Protein AF-A0A5K1CM83-F1 (afdb_monomer)

pLDDT: mean 82.41, std 20.96, range [37.69, 97.06]

Secondary structure (DSSP, 8-state):
-EEEEEETTEEEEEEEESPPSS-----------TTSPPP------SSS-TT--S--TTPPPPPPGGGSPP--------SS--------------

Organism: NCBI:txid210225

Structure (mmCIF, N/CA/C/O backbone):
data_AF-A0A5K1CM83-F1
#
_entry.id   AF-A0A5K1CM83-F1
#
loop_
_atom_site.group_PDB
_atom_site.id
_atom_site.type_symbol
_atom_site.label_atom_id
_atom_site.label_alt_id
_atom_site.label_comp_id
_atom_site.label_asym_id
_atom_site.label_entity_id
_atom_site.label_seq_id
_atom_site.pdbx_PDB_ins_code
_atom_site.Cartn_x
_atom_site.Cartn_y
_atom_site.Cartn_z
_atom_site.occupancy
_atom_site.B_iso_or_equiv
_atom_site.auth_seq_id
_atom_site.auth_comp_id
_atom_site.auth_asym_id
_atom_site.auth_atom_id
_atom_site.pdbx_PDB_model_num
ATOM 1 N N . SER A 1 1 ? -0.918 6.449 16.117 1.00 89.19 1 SER A N 1
ATOM 2 C CA . SER A 1 1 ? -1.200 6.053 14.716 1.00 89.19 1 SER A CA 1
ATOM 3 C C . SER A 1 1 ? -0.215 4.963 14.325 1.00 89.19 1 SER A C 1
ATOM 5 O O . SER A 1 1 ? 0.852 4.906 14.925 1.00 89.19 1 SER A O 1
ATOM 7 N N . GLN A 1 2 ? -0.553 4.073 13.389 1.00 94.25 2 GLN A N 1
ATOM 8 C CA . GLN A 1 2 ? 0.365 3.010 12.967 1.00 94.25 2 GLN A CA 1
ATOM 9 C C . GLN A 1 2 ? 0.164 2.618 11.503 1.00 94.25 2 GLN A C 1
ATOM 11 O O . GLN A 1 2 ? -0.932 2.789 10.969 1.00 94.25 2 GLN A O 1
ATOM 16 N N . ILE A 1 3 ? 1.199 2.046 10.888 1.00 95.44 3 ILE A N 1
ATOM 17 C CA . ILE A 1 3 ? 1.130 1.354 9.593 1.00 95.44 3 ILE A CA 1
ATOM 18 C C . ILE A 1 3 ? 1.494 -0.106 9.840 1.00 95.44 3 ILE A C 1
ATOM 20 O O . ILE A 1 3 ? 2.585 -0.393 10.324 1.00 95.44 3 ILE A O 1
ATOM 24 N N . SER A 1 4 ? 0.590 -1.025 9.506 1.00 95.00 4 SER A N 1
ATOM 25 C CA . SER A 1 4 ? 0.853 -2.471 9.476 1.00 95.00 4 SER A CA 1
ATOM 26 C C . SER A 1 4 ? 0.808 -2.965 8.037 1.00 95.00 4 SER A C 1
ATOM 28 O O . SER A 1 4 ? 0.130 -2.361 7.204 1.00 95.00 4 SER A O 1
ATOM 30 N N . PHE A 1 5 ? 1.520 -4.047 7.732 1.00 96.06 5 PHE A N 1
ATOM 31 C CA . PHE A 1 5 ? 1.565 -4.595 6.377 1.00 96.06 5 PHE A CA 1
ATOM 32 C C . PHE A 1 5 ? 1.261 -6.090 6.361 1.00 96.06 5 PHE A C 1
ATOM 34 O O . PHE A 1 5 ? 1.496 -6.816 7.328 1.00 96.06 5 PHE A O 1
ATOM 41 N N . PHE A 1 6 ? 0.715 -6.540 5.236 1.00 96.94 6 PHE A N 1
ATOM 42 C CA . PHE A 1 6 ? 0.223 -7.896 5.047 1.00 96.94 6 PHE A CA 1
ATOM 43 C C . PHE A 1 6 ? 0.880 -8.510 3.816 1.00 96.94 6 PHE A C 1
ATOM 45 O O . PHE A 1 6 ? 1.084 -7.835 2.806 1.00 96.94 6 PHE A O 1
ATOM 52 N N . ARG A 1 7 ? 1.183 -9.805 3.887 1.00 97.06 7 ARG A N 1
ATOM 53 C CA . ARG A 1 7 ? 1.611 -10.606 2.737 1.00 97.06 7 ARG A CA 1
ATOM 54 C C . ARG A 1 7 ? 0.607 -11.733 2.564 1.00 97.06 7 ARG A C 1
ATOM 56 O O . ARG A 1 7 ? 0.460 -12.550 3.466 1.00 97.06 7 ARG A O 1
ATOM 63 N N . ASN A 1 8 ? -0.081 -11.759 1.423 1.00 96.62 8 ASN A N 1
ATOM 64 C CA . ASN A 1 8 ? -1.105 -12.760 1.104 1.00 96.62 8 ASN A CA 1
ATOM 65 C C . ASN A 1 8 ? -2.135 -12.937 2.243 1.00 96.62 8 ASN A C 1
ATOM 67 O O . ASN A 1 8 ? -2.416 -14.051 2.670 1.00 96.62 8 ASN A O 1
ATOM 71 N N . GLY A 1 9 ? -2.645 -11.825 2.788 1.00 96.25 9 GLY A N 1
ATOM 72 C CA . GLY A 1 9 ? -3.637 -11.817 3.874 1.00 96.25 9 GLY A CA 1
ATOM 73 C C . GLY A 1 9 ? -3.080 -12.040 5.289 1.00 96.25 9 GLY A C 1
ATOM 74 O O . GLY A 1 9 ? -3.814 -11.860 6.257 1.00 96.25 9 GLY A O 1
ATOM 75 N N . VAL A 1 10 ? -1.791 -12.373 5.442 1.00 96.50 10 VAL A N 1
ATOM 76 C CA . VAL A 1 10 ? -1.155 -12.616 6.749 1.00 96.50 10 VAL A CA 1
ATOM 77 C C . VAL A 1 10 ? -0.420 -11.372 7.242 1.00 96.50 10 VAL A C 1
ATOM 79 O O . VAL A 1 10 ? 0.462 -10.853 6.547 1.00 96.50 10 VAL A O 1
ATOM 82 N N . CYS A 1 11 ? -0.745 -10.923 8.457 1.00 96.00 11 CYS A N 1
ATOM 83 C CA . CYS A 1 11 ? -0.086 -9.792 9.109 1.00 96.00 11 CYS A CA 1
ATOM 84 C C . CYS A 1 11 ? 1.414 -10.065 9.291 1.00 96.00 11 CYS A C 1
ATOM 86 O O . CYS A 1 11 ? 1.807 -11.113 9.798 1.00 96.00 11 CYS A O 1
ATOM 88 N N . GLN A 1 12 ? 2.251 -9.121 8.863 1.00 96.88 12 GLN A N 1
ATOM 89 C CA . GLN A 1 12 ? 3.709 -9.171 9.016 1.00 96.88 12 GLN A CA 1
ATOM 90 C C . GLN A 1 12 ? 4.206 -8.274 10.164 1.00 96.88 12 GLN A C 1
ATOM 92 O O . GLN A 1 12 ? 5.407 -8.196 10.413 1.00 96.88 12 GLN A O 1
ATOM 97 N N . GLY A 1 13 ? 3.282 -7.608 10.863 1.00 94.88 13 GLY A N 1
ATOM 98 C CA . GLY A 1 13 ? 3.554 -6.717 11.985 1.00 94.88 13 GLY A CA 1
ATOM 99 C C . GLY A 1 13 ? 3.417 -5.230 11.651 1.00 94.88 13 GLY A C 1
ATOM 100 O O . GLY A 1 13 ? 2.988 -4.831 10.563 1.00 94.88 13 GLY A O 1
ATOM 101 N N . VAL A 1 14 ? 3.779 -4.412 12.639 1.00 96.06 14 VAL A N 1
ATOM 102 C CA . VAL A 1 14 ? 3.768 -2.948 12.565 1.00 96.06 14 VAL A CA 1
ATOM 103 C C . VAL A 1 14 ? 5.071 -2.467 11.927 1.00 96.06 14 VAL A C 1
ATOM 105 O O . VAL A 1 14 ? 6.152 -2.763 12.427 1.00 96.06 14 VAL A O 1
ATOM 108 N N . ALA A 1 15 ? 4.966 -1.718 10.830 1.00 96.81 15 ALA A N 1
ATOM 109 C CA . ALA A 1 15 ? 6.099 -1.085 10.158 1.00 96.81 15 ALA A CA 1
ATOM 110 C C . ALA A 1 15 ? 6.474 0.259 10.799 1.00 96.81 15 ALA A C 1
ATOM 112 O O . ALA A 1 15 ? 7.653 0.564 10.945 1.00 96.81 15 ALA A O 1
ATOM 113 N N . PHE A 1 16 ? 5.471 1.054 11.185 1.00 96.75 16 PHE A N 1
ATOM 114 C CA . PHE A 1 16 ? 5.662 2.383 11.769 1.00 96.75 16 PHE A CA 1
ATOM 115 C C . PHE A 1 16 ? 4.616 2.663 12.846 1.00 96.75 16 PHE A C 1
ATOM 117 O O . PHE A 1 16 ? 3.448 2.304 12.678 1.00 96.75 16 PHE A O 1
ATOM 124 N N . THR A 1 17 ? 5.021 3.358 13.906 1.00 96.31 17 THR A N 1
ATOM 125 C CA . THR A 1 17 ? 4.141 3.965 14.915 1.00 96.31 17 THR A CA 1
ATOM 126 C C . THR A 1 17 ? 4.324 5.479 14.915 1.00 96.31 17 THR A C 1
ATOM 128 O O . THR A 1 17 ? 5.236 5.995 14.273 1.00 96.31 17 THR A O 1
ATOM 131 N N . ASP A 1 18 ? 3.434 6.188 15.611 1.00 95.19 18 ASP A N 1
ATOM 132 C CA . ASP A 1 18 ? 3.590 7.616 15.924 1.00 95.19 18 ASP A CA 1
ATOM 133 C C . ASP A 1 18 ? 3.813 8.494 14.682 1.00 95.19 18 ASP A C 1
ATOM 135 O O . ASP A 1 18 ? 4.659 9.382 14.642 1.00 95.19 18 ASP A O 1
ATOM 139 N N . LEU A 1 19 ? 3.022 8.219 13.641 1.00 95.44 19 LEU A N 1
ATOM 140 C CA . LEU A 1 19 ? 3.038 8.955 12.380 1.00 95.44 19 LEU A CA 1
ATOM 141 C C . LEU A 1 19 ? 2.694 10.430 12.602 1.00 95.44 19 LEU A C 1
ATOM 143 O O . LEU A 1 19 ? 1.739 10.746 13.320 1.00 95.44 19 LEU A O 1
ATOM 147 N N . ASN A 1 20 ? 3.408 11.303 11.891 1.00 95.75 20 ASN A N 1
ATOM 148 C CA . ASN A 1 20 ? 3.078 12.720 11.791 1.00 95.75 20 ASN A CA 1
ATOM 149 C C . ASN A 1 20 ? 1.653 12.925 11.246 1.00 95.75 20 ASN A C 1
ATOM 151 O O . ASN A 1 20 ? 1.137 12.128 10.463 1.00 95.75 20 ASN A O 1
ATOM 155 N N . GLY A 1 21 ? 1.010 14.021 11.648 1.00 93.56 21 GLY A N 1
ATOM 156 C CA . GLY A 1 21 ? -0.292 14.395 11.097 1.00 93.56 21 GLY A CA 1
ATOM 157 C C . GLY A 1 21 ? -0.191 14.748 9.611 1.00 93.56 21 GLY A C 1
ATOM 158 O O . GLY A 1 21 ? 0.757 15.411 9.194 1.00 93.56 21 GLY A O 1
ATOM 159 N N . GLY A 1 22 ? -1.171 14.326 8.812 1.00 90.81 22 GLY A N 1
ATOM 160 C CA . GLY A 1 22 ? -1.217 14.623 7.381 1.00 90.81 22 GLY A CA 1
ATOM 161 C C . GLY A 1 22 ? -2.032 13.610 6.583 1.00 90.81 22 GLY A C 1
ATOM 162 O O . GLY A 1 22 ? -2.610 12.674 7.138 1.00 90.81 22 GLY A O 1
ATOM 163 N N . ARG A 1 23 ? -2.076 13.811 5.262 1.00 90.19 23 ARG A N 1
ATOM 164 C CA . ARG A 1 23 ? -2.658 12.856 4.308 1.00 90.19 23 ARG A CA 1
ATOM 165 C C . ARG A 1 23 ? -1.566 11.922 3.799 1.00 90.19 23 ARG A C 1
ATOM 167 O O . ARG A 1 23 ? -0.484 12.375 3.438 1.00 90.19 23 ARG A O 1
ATOM 174 N N . TYR A 1 24 ? -1.881 10.636 3.737 1.00 92.12 24 TYR A N 1
ATOM 175 C CA . TYR A 1 24 ? -0.989 9.601 3.229 1.00 92.12 24 TYR A CA 1
ATOM 176 C C . TYR A 1 24 ? -1.603 9.005 1.966 1.00 92.12 24 TYR A C 1
ATOM 178 O O . TYR A 1 24 ? -2.735 8.526 1.999 1.00 92.12 24 TYR A O 1
ATOM 186 N N . TYR A 1 25 ? -0.861 9.048 0.861 1.00 92.94 25 TYR A N 1
ATOM 187 C CA . TYR A 1 25 ? -1.284 8.487 -0.420 1.00 92.94 25 TYR A CA 1
ATOM 188 C C . TYR A 1 25 ? -0.564 7.152 -0.659 1.00 92.94 25 TYR A C 1
ATOM 190 O O . TYR A 1 25 ? 0.635 7.064 -0.375 1.00 92.94 25 TYR A O 1
ATOM 198 N N . PRO A 1 26 ? -1.251 6.112 -1.170 1.00 94.44 26 PRO A N 1
ATOM 199 C CA . PRO A 1 26 ? -0.592 4.882 -1.596 1.00 94.44 26 PRO A CA 1
ATOM 200 C C . PRO A 1 26 ? 0.475 5.186 -2.649 1.00 94.44 26 PRO A C 1
ATOM 202 O O . PRO A 1 26 ? 0.219 5.913 -3.606 1.00 94.44 26 PRO A O 1
ATOM 205 N N . ALA A 1 27 ? 1.666 4.619 -2.481 1.00 96.19 27 ALA A N 1
ATOM 206 C CA . ALA A 1 27 ? 2.784 4.830 -3.388 1.00 96.19 27 ALA A CA 1
ATOM 207 C C . ALA A 1 27 ? 3.568 3.532 -3.579 1.00 96.19 27 ALA A C 1
ATOM 209 O O . ALA A 1 27 ? 3.686 2.715 -2.665 1.00 96.19 27 ALA A O 1
ATOM 210 N N . ALA A 1 28 ? 4.114 3.354 -4.778 1.00 95.19 28 ALA A N 1
ATOM 211 C CA . ALA A 1 28 ? 5.051 2.292 -5.100 1.00 95.19 28 ALA A CA 1
ATOM 212 C C . ALA A 1 28 ? 6.232 2.915 -5.839 1.00 95.19 28 ALA A C 1
ATOM 214 O O . ALA A 1 28 ? 6.052 3.764 -6.708 1.00 95.19 28 ALA A O 1
ATOM 215 N N . SER A 1 29 ? 7.436 2.480 -5.486 1.00 95.00 29 SER A N 1
ATOM 216 C CA . SER A 1 29 ? 8.659 2.813 -6.207 1.00 95.00 29 SER A CA 1
ATOM 217 C C . SER A 1 29 ? 9.228 1.527 -6.781 1.00 95.00 29 SER A C 1
ATOM 219 O O . SER A 1 29 ? 9.296 0.509 -6.088 1.00 95.00 29 SER A O 1
ATOM 221 N N . MET A 1 30 ? 9.587 1.557 -8.059 1.00 94.19 30 MET A N 1
ATOM 222 C CA . MET A 1 30 ? 10.067 0.395 -8.796 1.00 94.19 30 MET A CA 1
ATOM 223 C C . MET A 1 30 ? 11.536 0.594 -9.139 1.00 94.19 30 MET A C 1
ATOM 225 O O . MET A 1 30 ? 11.934 1.639 -9.648 1.00 94.19 30 MET A O 1
ATOM 229 N N . TYR A 1 31 ? 12.335 -0.434 -8.876 1.00 92.81 31 TYR A N 1
ATOM 230 C CA . TYR A 1 31 ? 13.729 -0.493 -9.283 1.00 92.81 31 TYR A CA 1
ATOM 231 C C . TYR A 1 31 ? 13.953 -1.764 -10.097 1.00 92.81 31 TYR A C 1
ATOM 233 O O . TYR A 1 31 ? 13.616 -2.860 -9.647 1.00 92.81 31 TYR A O 1
ATOM 241 N N . THR A 1 32 ? 14.522 -1.608 -11.290 1.00 93.88 32 THR A N 1
ATOM 242 C CA . THR A 1 32 ? 14.825 -2.707 -12.212 1.00 93.88 32 THR A CA 1
ATOM 243 C C . THR A 1 32 ? 16.334 -2.770 -12.418 1.00 93.88 32 THR A C 1
ATOM 245 O O . THR A 1 32 ? 16.969 -1.757 -12.709 1.00 93.88 32 THR A O 1
ATOM 248 N N . LEU A 1 33 ? 16.919 -3.961 -12.272 1.00 92.00 33 LEU A N 1
ATOM 249 C CA . LEU A 1 33 ? 18.338 -4.181 -12.554 1.00 92.00 33 LEU A CA 1
ATOM 250 C C . LEU A 1 33 ? 18.607 -4.229 -14.069 1.00 92.00 33 LEU A C 1
ATOM 252 O O . LEU A 1 33 ? 17.734 -4.647 -14.833 1.00 92.00 33 LEU A O 1
ATOM 256 N N . PRO A 1 34 ? 19.828 -3.888 -14.522 1.00 93.94 34 PRO A N 1
ATOM 257 C CA . PRO A 1 34 ? 20.216 -4.087 -15.914 1.00 93.94 34 PRO A CA 1
ATOM 258 C C . PRO A 1 34 ? 20.002 -5.541 -16.356 1.00 93.94 34 PRO A C 1
ATOM 260 O O . PRO A 1 34 ? 20.327 -6.474 -15.621 1.00 93.94 34 PRO A O 1
ATOM 263 N N . ASN A 1 35 ? 19.491 -5.733 -17.574 1.00 93.31 35 ASN A N 1
ATOM 264 C CA . ASN A 1 35 ? 19.221 -7.046 -18.178 1.00 93.31 35 ASN A CA 1
ATOM 265 C C . ASN A 1 35 ? 18.193 -7.921 -17.428 1.00 93.31 35 ASN A C 1
ATOM 267 O O . ASN A 1 35 ? 18.124 -9.123 -17.679 1.00 93.31 35 ASN A O 1
ATOM 271 N N . GLN A 1 36 ? 17.403 -7.348 -16.516 1.00 94.25 36 GLN A N 1
ATOM 272 C CA . GLN A 1 36 ? 16.241 -8.005 -15.915 1.00 94.25 36 GLN A CA 1
ATOM 273 C C . GLN A 1 36 ? 14.946 -7.455 -16.527 1.00 94.25 36 GLN A C 1
ATOM 275 O O . GLN A 1 36 ? 14.928 -6.311 -16.989 1.00 94.25 36 GLN A O 1
ATOM 280 N N . PRO A 1 37 ? 13.857 -8.243 -16.550 1.00 94.31 37 PRO A N 1
ATOM 281 C CA . PRO A 1 37 ? 12.550 -7.723 -16.930 1.00 94.31 37 PRO A CA 1
ATOM 282 C C . PRO A 1 37 ? 12.119 -6.601 -15.976 1.00 94.31 37 PRO A C 1
ATOM 284 O O . PRO A 1 37 ? 12.490 -6.597 -14.800 1.00 94.31 37 PRO A O 1
ATOM 287 N N . ASN A 1 38 ? 11.312 -5.667 -16.486 1.00 92.81 38 ASN A N 1
ATOM 288 C CA . ASN A 1 38 ? 10.785 -4.558 -15.695 1.00 92.81 38 ASN A CA 1
ATOM 289 C C . ASN A 1 38 ? 10.054 -5.069 -14.451 1.00 92.81 38 ASN A C 1
ATOM 291 O O . ASN A 1 38 ? 9.214 -5.966 -14.537 1.00 92.81 38 ASN A O 1
ATOM 295 N N . CYS A 1 39 ? 10.340 -4.455 -13.304 1.00 93.25 39 CYS A N 1
ATOM 296 C CA . CYS A 1 39 ? 9.473 -4.579 -12.143 1.00 93.25 39 CYS A CA 1
ATOM 297 C C . CYS A 1 39 ? 8.117 -3.946 -12.486 1.00 93.25 39 CYS A C 1
ATOM 299 O O . CYS A 1 39 ? 8.067 -2.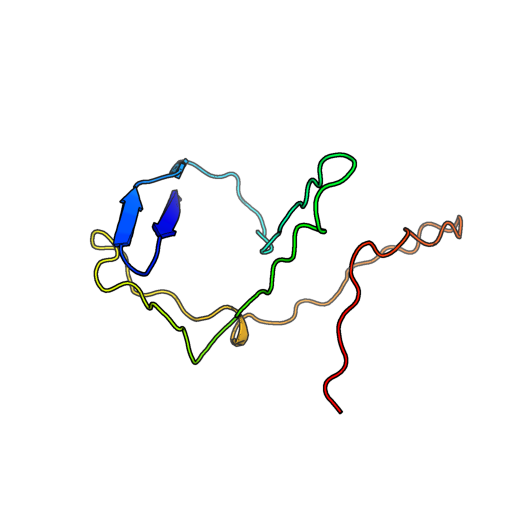790 -12.901 1.00 93.25 39 CYS A O 1
ATOM 301 N N . VAL A 1 40 ? 7.033 -4.711 -12.346 1.00 93.38 40 VAL A N 1
ATOM 302 C CA . VAL A 1 40 ? 5.664 -4.254 -12.607 1.00 93.38 40 VAL A CA 1
ATOM 303 C C . VAL A 1 40 ? 4.851 -4.424 -11.334 1.00 93.38 40 VAL A C 1
ATOM 305 O O . VAL A 1 40 ? 4.807 -5.509 -10.754 1.00 93.38 40 VAL A O 1
ATOM 308 N N . VAL A 1 41 ? 4.193 -3.348 -10.910 1.00 95.62 41 VAL A N 1
ATOM 309 C CA . VAL A 1 41 ? 3.288 -3.331 -9.759 1.00 95.62 41 VAL A CA 1
ATOM 310 C C . VAL A 1 41 ? 1.927 -2.835 -10.225 1.00 95.62 41 VAL A C 1
ATOM 312 O O . VAL A 1 41 ? 1.836 -1.844 -10.944 1.00 95.62 41 VAL A O 1
ATOM 315 N N . ARG A 1 42 ? 0.861 -3.507 -9.786 1.00 95.62 42 ARG A N 1
ATOM 316 C CA . ARG A 1 42 ? -0.518 -3.065 -9.993 1.00 95.62 42 ARG A CA 1
ATOM 317 C C . ARG A 1 42 ? -1.172 -2.819 -8.644 1.00 95.62 42 ARG A C 1
ATOM 319 O O . ARG A 1 42 ? -1.203 -3.715 -7.803 1.00 95.62 42 ARG A O 1
ATOM 326 N N . PHE A 1 43 ? -1.731 -1.630 -8.462 1.00 96.38 43 PHE A N 1
ATOM 327 C CA . PHE A 1 43 ? -2.591 -1.359 -7.320 1.00 96.38 43 PHE A CA 1
ATOM 328 C C . PHE A 1 43 ? -3.970 -1.975 -7.545 1.00 96.38 43 PHE A C 1
ATOM 330 O O . PHE A 1 43 ? -4.596 -1.763 -8.580 1.00 96.38 43 PHE A O 1
ATOM 337 N N . ASN A 1 44 ? -4.443 -2.722 -6.553 1.00 96.88 44 ASN A N 1
ATOM 338 C CA . ASN A 1 44 ? -5.843 -3.090 -6.418 1.00 96.88 44 ASN A CA 1
ATOM 339 C C . ASN A 1 44 ? -6.406 -2.283 -5.243 1.00 96.88 44 ASN A C 1
ATOM 341 O O . ASN A 1 44 ? -6.105 -2.580 -4.088 1.00 96.88 44 ASN A O 1
ATOM 345 N N . PHE A 1 45 ? -7.172 -1.234 -5.539 1.00 96.81 45 PHE A N 1
ATOM 346 C CA . PHE A 1 45 ? -7.774 -0.372 -4.518 1.00 96.81 45 PHE A CA 1
ATOM 347 C C . PHE A 1 45 ? -9.082 -0.932 -3.937 1.00 96.81 45 PHE A C 1
ATOM 349 O O . PHE A 1 45 ? -9.676 -0.293 -3.068 1.00 96.81 45 PHE A O 1
ATOM 356 N N . GLY A 1 46 ? -9.481 -2.140 -4.344 1.00 96.69 46 GLY A N 1
ATOM 357 C CA . GLY A 1 46 ? -10.710 -2.801 -3.924 1.00 96.69 46 GLY A CA 1
ATOM 358 C C . GLY A 1 46 ? -11.896 -2.516 -4.857 1.00 96.69 46 GLY A C 1
ATOM 359 O O . GLY A 1 46 ? -11.728 -1.857 -5.886 1.00 96.69 46 GLY A O 1
ATOM 360 N N . PRO A 1 47 ? -13.096 -3.020 -4.514 1.00 96.31 47 PRO A N 1
ATOM 361 C CA . PRO A 1 47 ? -13.412 -3.736 -3.270 1.00 96.31 47 PRO A CA 1
ATOM 362 C C . PRO A 1 47 ? -12.974 -5.212 -3.268 1.00 96.31 47 PRO A C 1
ATOM 364 O O . PRO A 1 47 ? -12.836 -5.809 -2.202 1.00 96.31 47 PRO A O 1
ATOM 367 N N . ASP A 1 48 ? -12.718 -5.792 -4.441 1.00 97.00 48 ASP A N 1
ATOM 368 C CA . ASP A 1 48 ? -12.422 -7.218 -4.590 1.00 97.00 48 ASP A CA 1
ATOM 369 C C . ASP A 1 48 ? -10.922 -7.494 -4.427 1.00 97.00 48 ASP A C 1
ATOM 371 O O . ASP A 1 48 ? -10.136 -7.344 -5.364 1.00 97.00 48 ASP A O 1
ATOM 375 N N . PHE A 1 49 ? -10.504 -7.888 -3.223 1.00 96.56 49 PHE A N 1
ATOM 376 C CA . PHE A 1 49 ? -9.107 -8.211 -2.916 1.00 96.56 49 PHE A CA 1
ATOM 377 C C . PHE A 1 49 ? -8.812 -9.705 -3.073 1.00 96.56 49 PHE A C 1
ATOM 379 O O . PHE A 1 49 ? -9.535 -10.539 -2.534 1.00 96.56 49 PHE A O 1
ATOM 386 N N . ASP A 1 50 ? -7.676 -10.041 -3.6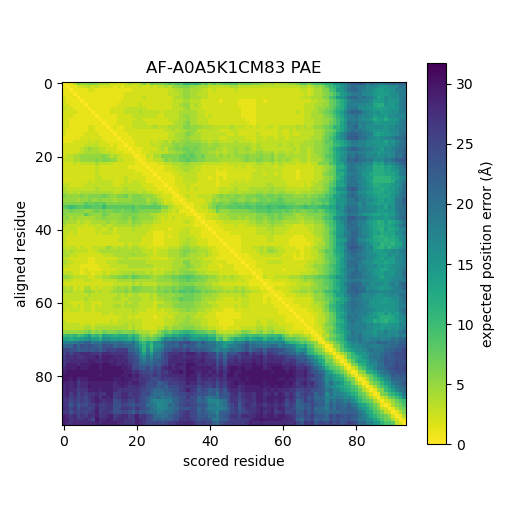96 1.00 96.06 50 ASP A N 1
ATOM 387 C CA . ASP A 1 50 ? -7.234 -11.438 -3.844 1.00 96.06 50 ASP A CA 1
ATOM 388 C C . ASP A 1 50 ? -6.967 -12.106 -2.483 1.00 96.06 50 ASP A C 1
ATOM 390 O O . ASP A 1 50 ? -7.232 -13.289 -2.294 1.00 96.06 50 ASP A O 1
ATOM 394 N N . CYS A 1 51 ? -6.414 -11.347 -1.528 1.00 96.00 51 CYS A N 1
ATOM 395 C CA . CYS A 1 51 ? -6.037 -11.837 -0.201 1.00 96.00 51 CYS A CA 1
ATOM 396 C C . CYS A 1 51 ? -6.428 -10.835 0.899 1.00 96.00 51 CYS A C 1
ATOM 398 O O . CYS A 1 51 ? -5.566 -10.136 1.441 1.00 96.00 51 CYS A O 1
ATOM 400 N N . PHE A 1 52 ? -7.718 -10.745 1.232 1.00 96.06 52 PHE A N 1
ATOM 401 C CA . PHE A 1 52 ? -8.179 -9.851 2.300 1.00 96.06 52 PHE A CA 1
ATOM 402 C C . PHE A 1 52 ? -7.725 -10.337 3.696 1.00 96.06 52 PHE A C 1
ATOM 404 O O . PHE A 1 52 ? -7.919 -11.519 4.013 1.00 96.06 52 PHE A O 1
ATOM 411 N N . PRO A 1 53 ? -7.138 -9.468 4.545 1.00 95.56 53 PRO A N 1
ATOM 412 C CA . PRO A 1 53 ? -6.699 -9.857 5.883 1.00 95.56 53 PRO A CA 1
ATOM 413 C C . PRO A 1 53 ? -7.836 -10.354 6.780 1.00 95.56 53 PRO A C 1
ATOM 415 O O . PRO A 1 53 ? -8.926 -9.790 6.784 1.00 95.56 53 PRO A O 1
ATOM 418 N N . GLN A 1 54 ? -7.558 -11.390 7.575 1.00 91.31 54 GLN A N 1
ATOM 419 C CA . GLN A 1 54 ? -8.522 -11.952 8.537 1.00 91.31 54 GLN A CA 1
ATOM 420 C C . GLN A 1 54 ? -8.327 -11.425 9.966 1.00 91.31 54 GLN A C 1
ATOM 422 O O . GLN A 1 54 ? -9.241 -11.504 10.780 1.00 91.31 54 GLN A O 1
ATOM 427 N N . ASP A 1 55 ? -7.146 -10.886 10.271 1.00 93.88 55 ASP A N 1
ATOM 428 C CA . ASP A 1 55 ? -6.797 -10.366 11.592 1.00 93.88 55 ASP A CA 1
ATOM 429 C C . ASP A 1 55 ? -6.120 -8.998 11.463 1.00 93.88 55 ASP A C 1
ATOM 431 O O . ASP A 1 55 ? -5.081 -8.859 10.817 1.00 93.88 55 ASP A O 1
ATOM 435 N N . PHE A 1 56 ? -6.717 -7.990 12.098 1.00 93.94 56 PHE A N 1
ATOM 436 C CA . PHE A 1 56 ? -6.224 -6.613 12.144 1.00 93.94 56 PHE A CA 1
ATOM 437 C C . PHE A 1 56 ? -5.561 -6.267 13.489 1.00 93.94 56 PHE A C 1
ATOM 439 O O . PHE A 1 56 ? -5.351 -5.092 13.793 1.00 93.94 56 PHE A O 1
ATOM 446 N N . GLY A 1 57 ? -5.246 -7.263 14.324 1.00 89.44 57 GLY A N 1
ATOM 447 C CA . GLY A 1 57 ? -4.596 -7.054 15.619 1.00 89.44 57 GLY A CA 1
ATOM 448 C C . GLY A 1 57 ? -5.465 -6.248 16.586 1.00 89.44 57 GLY A C 1
ATOM 449 O O . GLY A 1 57 ? -4.966 -5.371 17.287 1.00 89.44 57 GLY A O 1
ATOM 450 N N . GLY A 1 58 ? -6.781 -6.484 16.561 1.00 90.69 58 GLY A N 1
ATOM 451 C CA . GLY A 1 58 ? -7.766 -5.743 17.356 1.00 90.69 58 GLY A CA 1
ATOM 452 C C . GLY A 1 58 ? -8.131 -4.354 16.816 1.00 90.69 58 GLY A C 1
ATOM 453 O O . GLY A 1 58 ? -8.989 -3.691 17.398 1.00 90.69 58 GLY A O 1
ATOM 454 N N . CYS A 1 59 ? -7.527 -3.906 15.710 1.00 90.62 59 CYS A N 1
ATOM 455 C CA . CYS A 1 59 ? -7.948 -2.678 15.039 1.00 90.62 59 CYS A CA 1
ATOM 456 C C . CYS A 1 59 ? -9.286 -2.882 14.302 1.00 90.62 59 CYS A C 1
ATOM 458 O O . CYS A 1 59 ? -9.580 -3.996 13.859 1.00 90.62 59 CYS A O 1
ATOM 460 N 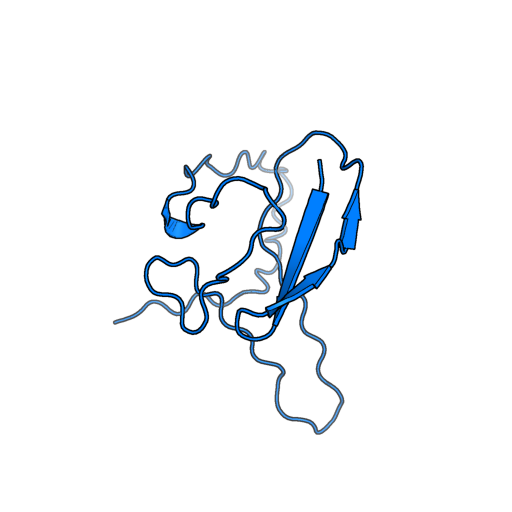N . PRO A 1 60 ? -10.086 -1.817 14.113 1.00 93.25 60 PRO A N 1
ATOM 461 C CA . PRO A 1 60 ? -11.245 -1.867 13.230 1.00 93.25 60 PRO A CA 1
ATOM 462 C C . PRO A 1 60 ? -10.848 -2.245 11.799 1.00 93.25 60 PRO A C 1
ATOM 464 O O . PRO A 1 60 ? -9.770 -1.877 11.328 1.00 93.25 60 PRO A O 1
ATOM 467 N N . VAL A 1 61 ? -11.747 -2.933 11.094 1.00 94.44 61 VAL A N 1
ATOM 468 C CA . VAL A 1 61 ? -11.572 -3.240 9.670 1.00 94.44 61 VAL A CA 1
ATOM 469 C C . VAL A 1 61 ? -11.590 -1.927 8.868 1.00 94.44 61 VAL A C 1
ATOM 471 O O . VAL A 1 61 ? -12.538 -1.152 9.020 1.00 94.44 61 VAL A O 1
ATOM 474 N N . PRO A 1 62 ? -10.570 -1.643 8.037 1.00 92.94 62 PRO A N 1
ATOM 475 C CA . PRO A 1 62 ? -10.510 -0.418 7.247 1.00 92.94 62 PRO A CA 1
ATOM 476 C C . PRO A 1 62 ? -11.417 -0.482 6.009 1.00 92.94 62 PRO A C 1
ATOM 478 O O . PRO A 1 62 ? -11.665 -1.555 5.459 1.00 92.94 62 PRO A O 1
ATOM 481 N N . SER A 1 63 ? -11.850 0.686 5.531 1.00 95.06 63 SER A N 1
ATOM 482 C CA . SER A 1 63 ? -12.481 0.834 4.214 1.00 95.06 63 SER A CA 1
ATOM 483 C C . SER A 1 63 ? -11.453 0.674 3.083 1.00 95.06 63 SER A C 1
ATOM 485 O O . SER A 1 63 ? -10.289 1.054 3.260 1.00 95.06 63 SER A O 1
ATOM 487 N N . PRO A 1 64 ? -11.852 0.131 1.919 1.00 96.12 64 PRO A N 1
ATOM 488 C CA . PRO A 1 64 ? -10.973 0.013 0.762 1.00 96.12 64 PRO A CA 1
ATOM 489 C C . PRO A 1 64 ? -10.639 1.391 0.173 1.00 96.12 64 PRO A C 1
ATOM 491 O O . PRO A 1 64 ? -11.391 2.353 0.311 1.00 96.12 64 PRO A O 1
ATOM 494 N N . MET A 1 65 ? -9.505 1.487 -0.524 1.00 95.44 65 MET A N 1
ATOM 495 C CA . MET A 1 65 ? -9.028 2.763 -1.071 1.00 95.44 65 MET A CA 1
ATOM 496 C C . MET A 1 65 ? -9.918 3.294 -2.208 1.00 95.44 65 MET A C 1
ATOM 498 O O . MET A 1 65 ? -9.948 4.499 -2.437 1.00 95.44 65 MET A O 1
ATOM 502 N N . ILE A 1 66 ? -10.676 2.427 -2.889 1.00 95.56 66 ILE A N 1
ATOM 503 C CA . ILE A 1 66 ? -11.663 2.830 -3.904 1.00 95.56 66 ILE A CA 1
ATOM 504 C C . ILE A 1 66 ? -12.757 3.750 -3.333 1.00 95.56 66 ILE A C 1
ATOM 506 O O . ILE A 1 66 ? -13.293 4.576 -4.067 1.00 95.56 66 ILE A O 1
ATOM 510 N N . ASP A 1 67 ? -13.035 3.657 -2.028 1.00 95.75 67 ASP A N 1
ATOM 511 C CA . ASP A 1 67 ? -14.035 4.479 -1.332 1.00 95.75 67 ASP A CA 1
ATOM 512 C C . ASP A 1 67 ? -13.445 5.787 -0.775 1.00 95.75 67 ASP A C 1
ATOM 514 O O . ASP A 1 67 ? -14.159 6.592 -0.169 1.00 95.75 67 ASP A O 1
ATOM 518 N N . ALA A 1 68 ? -12.136 6.013 -0.931 1.00 91.69 68 ALA A N 1
ATOM 519 C CA . ALA A 1 68 ? -11.500 7.211 -0.411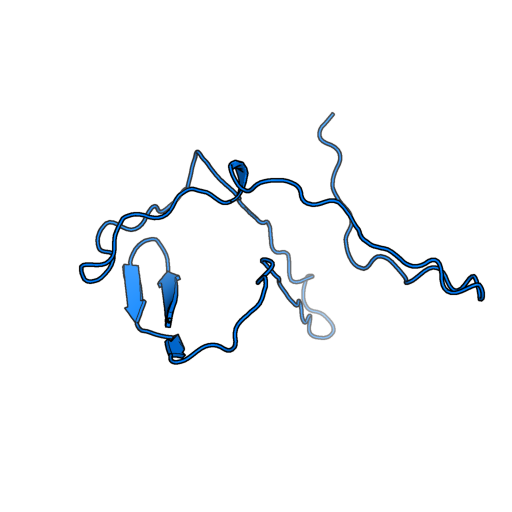 1.00 91.69 68 ALA A CA 1
ATOM 520 C C . ALA A 1 68 ? -12.010 8.465 -1.153 1.00 91.69 68 ALA A C 1
ATOM 522 O O . ALA A 1 68 ? -12.071 8.478 -2.386 1.00 91.69 68 ALA A O 1
ATOM 523 N N . PRO A 1 69 ? -12.337 9.553 -0.435 1.00 89.69 69 PRO A N 1
ATOM 524 C CA . PRO A 1 69 ? -12.794 10.786 -1.062 1.00 89.69 69 PRO A CA 1
ATOM 525 C C . PRO A 1 69 ? -11.704 11.402 -1.949 1.00 89.69 69 PRO A C 1
ATOM 527 O O . PRO A 1 69 ? -10.565 11.606 -1.522 1.00 89.69 69 PRO A O 1
ATOM 530 N N . TYR A 1 70 ? -12.071 11.754 -3.184 1.00 80.81 70 TYR A N 1
ATOM 531 C CA . TYR A 1 70 ? -11.208 12.535 -4.064 1.00 80.81 70 TYR A CA 1
ATOM 532 C C . TYR A 1 70 ? -11.154 13.982 -3.571 1.00 80.81 70 TYR A C 1
ATOM 534 O O . TYR A 1 70 ? -12.173 14.670 -3.518 1.00 80.81 70 TYR A O 1
ATOM 542 N N . HIS A 1 71 ? -9.962 14.449 -3.206 1.00 73.12 71 HIS A N 1
ATOM 543 C CA . HIS A 1 71 ? -9.774 15.773 -2.611 1.00 73.12 71 HIS A CA 1
ATOM 544 C C . HIS A 1 71 ? -9.238 16.840 -3.573 1.00 73.12 71 HIS A C 1
ATOM 546 O O . HIS A 1 71 ? -8.929 17.935 -3.120 1.00 73.12 71 HIS A O 1
ATOM 552 N N . GLY A 1 72 ? -9.192 16.563 -4.881 1.00 62.31 72 GLY A N 1
ATOM 553 C CA . GLY A 1 72 ? -8.609 17.480 -5.861 1.00 62.31 72 GLY A CA 1
ATOM 554 C C . GLY A 1 72 ? -7.090 17.597 -5.717 1.00 62.31 72 GLY A C 1
ATOM 555 O O . GLY A 1 72 ? -6.505 17.251 -4.691 1.00 62.31 72 GLY A O 1
ATOM 556 N N . PHE A 1 73 ? -6.435 18.044 -6.783 1.00 63.38 73 PHE A N 1
ATOM 557 C CA . PHE A 1 73 ? -5.038 18.449 -6.727 1.00 63.38 73 PHE A CA 1
ATOM 558 C C . PHE A 1 73 ? -5.016 19.959 -6.485 1.00 63.38 73 PHE A C 1
ATOM 560 O O . PHE A 1 73 ? -5.378 20.721 -7.381 1.00 63.38 73 PHE A O 1
ATOM 567 N N . ASP A 1 74 ? -4.606 20.394 -5.292 1.00 58.16 74 ASP A N 1
ATOM 568 C CA . ASP A 1 74 ? -4.319 21.805 -4.998 1.00 58.16 74 ASP A CA 1
ATOM 569 C C . ASP A 1 74 ? -2.971 22.177 -5.645 1.00 58.16 74 ASP A C 1
ATOM 571 O O . ASP A 1 74 ? -1.983 22.478 -4.978 1.00 58.16 74 ASP A O 1
ATOM 575 N N . GLY A 1 75 ? -2.888 22.044 -6.967 1.00 51.81 75 GLY A N 1
ATOM 576 C CA . GLY A 1 75 ? -1.728 22.467 -7.731 1.00 51.81 75 GLY A CA 1
ATOM 577 C C . GLY A 1 75 ? -1.754 23.978 -7.847 1.00 51.81 75 GLY A C 1
ATOM 578 O O . GLY A 1 75 ? -2.419 24.510 -8.733 1.00 51.81 75 GLY A O 1
ATOM 579 N N . GLU A 1 76 ? -1.028 24.680 -6.981 1.00 46.06 76 GLU A N 1
ATOM 580 C CA . GLU A 1 76 ? -0.556 26.011 -7.349 1.00 46.06 76 GLU A CA 1
ATOM 581 C C . GLU A 1 76 ? 0.291 25.826 -8.611 1.00 46.06 76 GLU A C 1
ATOM 583 O O . GLU A 1 76 ? 1.332 25.167 -8.589 1.00 46.06 76 GLU A O 1
ATOM 588 N N . ALA A 1 77 ? -0.206 26.332 -9.739 1.00 44.75 77 ALA A N 1
ATOM 589 C CA . ALA A 1 77 ? 0.565 26.401 -10.962 1.00 44.75 77 ALA A CA 1
ATOM 590 C C . ALA A 1 77 ? 1.789 27.279 -10.679 1.00 44.75 77 ALA A C 1
ATOM 59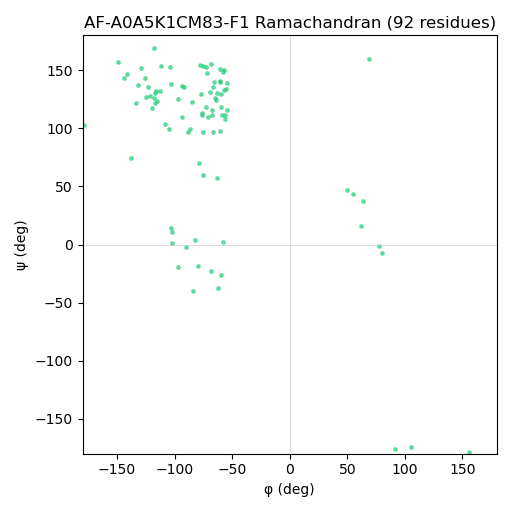2 O O . ALA A 1 77 ? 1.695 28.503 -10.694 1.00 44.75 77 ALA A O 1
ATOM 593 N N . THR A 1 78 ? 2.941 26.673 -10.392 1.00 43.19 78 THR A N 1
ATOM 594 C CA . THR A 1 78 ? 4.203 27.402 -10.467 1.00 43.19 78 THR A CA 1
ATOM 595 C C . THR A 1 78 ? 4.333 27.895 -11.901 1.00 43.19 78 THR A C 1
ATOM 597 O O . THR A 1 78 ? 4.362 27.088 -12.826 1.00 43.19 78 THR A O 1
ATOM 600 N N . GLU A 1 79 ? 4.388 29.214 -12.085 1.00 50.56 79 GLU A N 1
ATOM 601 C CA . GLU A 1 79 ? 4.393 29.925 -13.377 1.00 50.56 79 GLU A CA 1
ATOM 602 C C . GLU A 1 79 ? 5.547 29.535 -14.330 1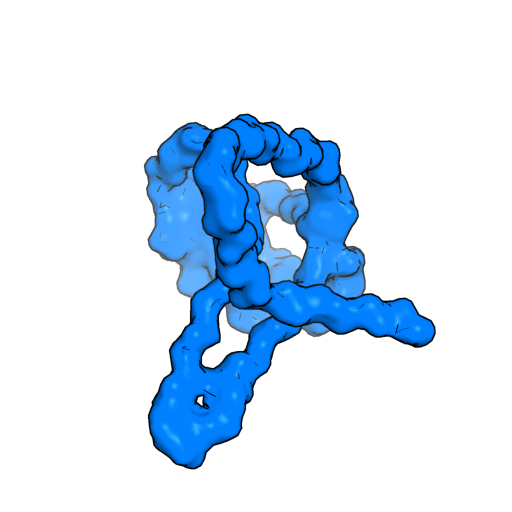.00 50.56 79 GLU A C 1
ATOM 604 O O . GLU A 1 79 ? 5.648 30.051 -15.441 1.00 50.56 79 GLU A O 1
ATOM 609 N N . ASN A 1 80 ? 6.399 28.585 -13.948 1.00 45.00 80 ASN A N 1
ATOM 610 C CA . ASN A 1 80 ? 7.476 28.052 -14.767 1.00 45.00 80 ASN A CA 1
ATOM 611 C C . ASN A 1 80 ? 7.070 26.662 -15.267 1.00 45.00 80 ASN A C 1
ATOM 613 O O . ASN A 1 80 ? 7.146 25.691 -14.521 1.00 45.00 80 ASN A O 1
ATOM 617 N N . GLY A 1 81 ? 6.603 26.600 -16.518 1.00 44.53 81 GLY A N 1
ATOM 618 C CA . GLY A 1 81 ? 6.049 25.426 -17.203 1.00 44.53 81 GLY A CA 1
ATOM 619 C C . GLY A 1 81 ? 7.004 24.244 -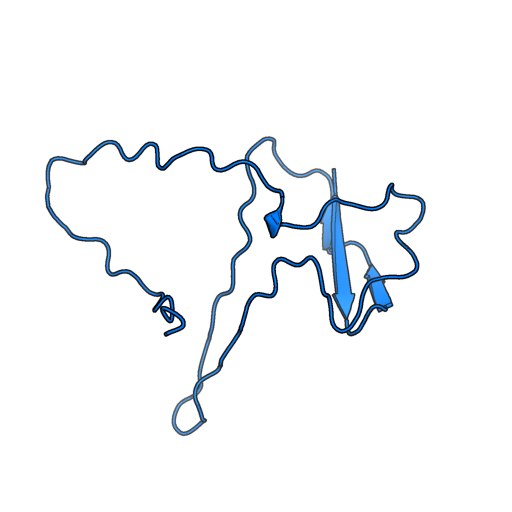17.411 1.00 44.53 81 GLY A C 1
ATOM 620 O O . GLY A 1 81 ? 7.187 23.782 -18.537 1.00 44.53 81 GLY A O 1
ATOM 621 N N . GLU A 1 82 ? 7.577 23.711 -16.340 1.00 40.91 82 GLU A N 1
ATOM 622 C CA . GLU A 1 82 ? 8.190 22.391 -16.335 1.00 40.91 82 GLU A CA 1
ATOM 623 C C . GLU A 1 82 ? 7.096 21.371 -16.021 1.00 40.91 82 GLU A C 1
ATOM 625 O O . GLU A 1 82 ? 6.694 21.181 -14.874 1.00 40.91 82 GLU A O 1
ATOM 630 N N . ASN A 1 83 ? 6.573 20.729 -17.069 1.00 40.88 83 ASN A N 1
ATOM 631 C CA . ASN A 1 83 ? 5.731 19.550 -16.906 1.00 40.88 83 ASN A CA 1
ATOM 632 C C . ASN A 1 83 ? 6.537 18.518 -16.112 1.00 40.88 83 ASN A C 1
ATOM 634 O O . ASN A 1 83 ? 7.497 17.946 -16.636 1.00 40.88 83 ASN A O 1
ATOM 638 N N . ALA A 1 84 ? 6.165 18.297 -14.850 1.00 44.47 84 ALA A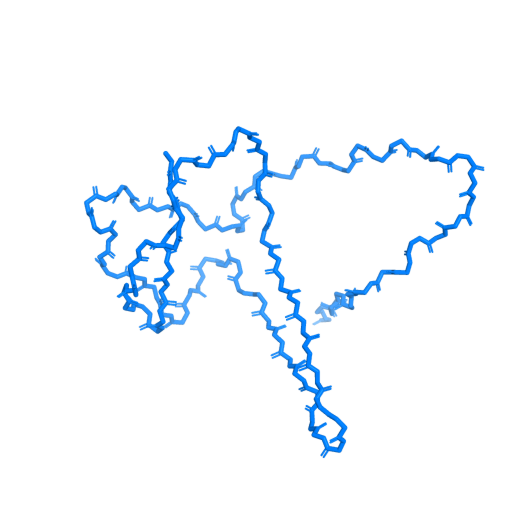 N 1
ATOM 639 C CA . ALA A 1 84 ? 6.685 17.188 -14.072 1.00 44.47 84 ALA A CA 1
ATOM 640 C C . ALA A 1 84 ? 6.424 15.916 -14.884 1.00 44.47 84 ALA A C 1
ATOM 642 O O . ALA A 1 84 ? 5.276 15.598 -15.187 1.00 44.47 84 ALA A O 1
ATOM 643 N N . ALA A 1 85 ? 7.493 15.243 -15.310 1.00 42.44 85 ALA A N 1
ATOM 644 C CA . ALA A 1 85 ? 7.377 14.000 -16.050 1.00 42.44 85 ALA A CA 1
ATOM 645 C C . ALA A 1 85 ? 6.554 13.014 -15.208 1.00 42.44 85 ALA A C 1
ATOM 647 O O . ALA A 1 85 ? 6.983 12.582 -14.137 1.00 42.44 85 ALA A O 1
ATOM 648 N N . GLU A 1 86 ? 5.344 12.713 -15.673 1.00 49.28 86 GLU A N 1
ATOM 649 C CA . GLU A 1 86 ? 4.438 11.765 -15.043 1.00 49.28 86 GLU A CA 1
ATOM 650 C C . GLU A 1 86 ? 5.052 10.363 -15.162 1.00 49.28 86 GLU A C 1
ATOM 652 O O . GLU A 1 86 ? 4.949 9.692 -16.187 1.00 49.28 86 GLU A O 1
ATOM 657 N N . ASN A 1 87 ? 5.738 9.908 -14.112 1.00 42.31 87 ASN A N 1
ATOM 658 C CA . ASN A 1 87 ? 6.191 8.522 -14.000 1.00 42.31 87 ASN A CA 1
ATOM 659 C C . ASN A 1 87 ? 5.013 7.641 -13.560 1.00 42.31 87 ASN A C 1
ATOM 661 O O . ASN A 1 87 ? 4.960 7.160 -12.429 1.00 42.31 87 ASN A O 1
ATOM 665 N N . GLY A 1 88 ? 4.051 7.445 -14.457 1.00 46.94 88 GLY A N 1
ATOM 666 C CA . GLY A 1 88 ? 2.921 6.554 -14.231 1.00 46.94 88 GLY A CA 1
ATOM 667 C C . GLY A 1 88 ? 2.003 6.513 -15.441 1.00 46.94 88 GLY A C 1
ATOM 668 O O . GLY A 1 88 ? 1.213 7.420 -15.650 1.00 46.94 88 GLY A O 1
ATOM 669 N N . GLN A 1 89 ? 2.078 5.452 -16.243 1.00 37.69 89 GLN A N 1
ATOM 670 C CA . GLN A 1 89 ? 1.034 5.200 -17.233 1.00 37.69 89 GLN A CA 1
ATOM 671 C C . GLN A 1 89 ? -0.189 4.637 -16.506 1.00 37.69 89 GLN A C 1
ATOM 673 O O . GLN A 1 89 ? -0.156 3.516 -16.000 1.00 37.69 89 GLN A O 1
ATOM 678 N N . SER A 1 90 ? -1.269 5.414 -16.450 1.00 50.72 90 SER A N 1
ATOM 679 C CA . SER A 1 90 ? -2.593 4.868 -16.172 1.00 50.72 90 SER A CA 1
ATOM 680 C C . SER A 1 90 ? -3.093 4.172 -17.441 1.00 50.72 90 SER A C 1
ATOM 682 O O . SER A 1 90 ? -3.300 4.794 -18.482 1.00 50.72 90 SER A O 1
ATOM 684 N N . GLU A 1 91 ? -3.233 2.848 -17.397 1.00 44.19 91 GLU A N 1
ATOM 685 C CA . GLU A 1 91 ? -3.883 2.120 -18.484 1.00 44.19 91 GLU A CA 1
ATOM 686 C C . GLU A 1 91 ? -5.383 2.437 -18.453 1.00 44.19 91 GLU A C 1
ATOM 688 O O . GLU A 1 91 ? -6.114 2.005 -17.560 1.00 44.19 91 GLU A O 1
ATOM 693 N N . ASN A 1 92 ? -5.851 3.200 -19.441 1.00 38.50 92 ASN A N 1
ATOM 694 C CA . ASN A 1 92 ? -7.277 3.347 -19.704 1.00 38.50 92 ASN A CA 1
ATOM 695 C C . ASN A 1 92 ? -7.819 2.000 -20.193 1.00 38.50 92 ASN A C 1
ATOM 697 O O . ASN A 1 92 ? -7.488 1.542 -21.288 1.00 38.50 92 ASN A O 1
ATOM 701 N N . LYS A 1 93 ? -8.656 1.359 -19.378 1.00 41.06 93 LYS A N 1
ATOM 702 C CA . LYS A 1 93 ? -9.371 0.143 -19.767 1.00 41.06 93 LYS A CA 1
ATOM 703 C C . LYS A 1 93 ? -10.398 0.498 -20.853 1.00 41.06 93 LYS A C 1
ATOM 705 O O . LYS A 1 93 ? -11.299 1.292 -20.594 1.00 41.06 93 LYS A O 1
ATOM 710 N N . THR A 1 94 ? -10.205 -0.050 -22.056 1.00 40.31 94 THR A N 1
ATOM 711 C CA . THR A 1 94 ? -11.170 -0.016 -23.174 1.00 40.31 94 THR A CA 1
ATOM 712 C C . THR A 1 94 ? -12.332 -0.967 -22.910 1.00 40.31 94 THR A C 1
ATOM 714 O O . THR A 1 94 ? -12.086 -2.023 -22.278 1.00 40.31 94 THR A O 1
#

InterPro domains:
  IPR013320 Concanavalin A-like lectin/glucanase domain superfamily [SSF49899] (2-53)
  IPR037353 Histone methyltransferase complex subunit ASH2 [PTHR10598] (1-89)
  IPR043136 B30.2/SPRY domain superfamily [G3DSA:2.60.120.920] (1-63)

Mean predicted aligned error: 10.1 Å

Radius of gyration: 17.29 Å; Cα contacts (8 Å, |Δi|>4): 62; chains: 1; bounding box: 34×43×40 Å

Solvent-accessible surface area (backbone atoms only — not comparable to full-atom values): 6979 Å² total; per-residue (Å²): 97,72,42,69,49,65,58,86,28,40,71,75,48,76,79,44,65,74,63,78,89,80,90,86,76,94,82,86,86,82,78,62,61,90,98,51,75,77,65,82,87,82,90,79,44,48,89,83,60,98,48,66,63,84,65,65,86,89,51,80,87,76,81,51,61,66,74,56,81,86,81,75,82,89,69,78,78,64,92,66,90,69,77,75,80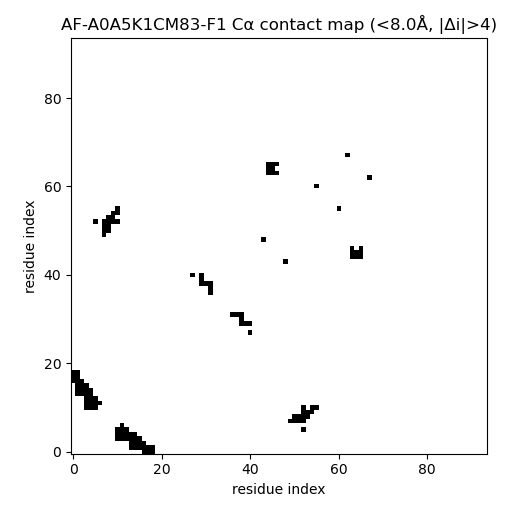,76,91,64,87,77,82,78,85,126

Sequence (94 aa):
SQISFFRNGVCQGVAFTDLNGGRYYPAASMYTLPNQPNCVVRFNFGPDFDCFPQDFGGCPVPSPMIDAPYHGFDGEATENGENAAENGQSENKT

Foldseek 3Di:
DWDWDDDLQHTPDTPDDDDDDDDDDDDDDWDDDPPGPGDDDDDDQDDDDRRHHPDPPPDDDDDGNVPDDDPDDPDPPPVPPDDPPPPDDDDDDD